Protein AF-A0A0Q3SM79-F1 (afdb_monomer_lite)

Organism: NCBI:txid452084

Foldseek 3Di:
DFDWDWDADPPPRDTDIDGALDWDWDADPPPRDIDTDHRVVVVVVVVVVVPPPPVLLVVLLVVLLVVLVVVLVVVVVVDDDPPPDDPCPSVVVSVVSSVVSSVVCVVCVVVVVVVVVVVVVVVVVD

pLDDT: mean 73.82, std 10.53, range [46.41, 87.0]

Structure (mmCIF, N/CA/C/O backbone):
data_AF-A0A0Q3SM79-F1
#
_entry.id   AF-A0A0Q3SM79-F1
#
loop_
_atom_site.group_PDB
_atom_site.id
_atom_site.type_symbol
_atom_site.label_atom_id
_atom_site.label_alt_id
_atom_site.label_comp_id
_atom_site.label_asym_id
_atom_site.label_entity_id
_atom_site.label_seq_id
_atom_site.pdbx_PDB_ins_code
_atom_site.Cartn_x
_atom_site.Cartn_y
_atom_site.Cartn_z
_atom_site.occupancy
_atom_site.B_iso_or_equiv
_atom_site.auth_seq_id
_atom_site.auth_comp_id
_atom_site.auth_asym_id
_atom_site.auth_atom_id
_atom_site.pdbx_PDB_model_num
ATOM 1 N N . MET A 1 1 ? -20.433 -14.419 10.388 1.00 50.34 1 MET A N 1
ATOM 2 C CA . MET A 1 1 ? -20.843 -14.391 11.813 1.00 50.34 1 MET A CA 1
ATOM 3 C C . MET A 1 1 ? -20.998 -12.938 12.242 1.00 50.34 1 MET A C 1
ATOM 5 O O . MET A 1 1 ? -20.067 -12.177 12.040 1.00 50.34 1 MET A O 1
ATOM 9 N N . SER A 1 2 ? -22.157 -12.525 12.759 1.00 62.47 2 SER A N 1
ATOM 10 C CA . SER A 1 2 ? -22.372 -11.153 13.248 1.00 62.47 2 SER A CA 1
ATOM 11 C C . SER A 1 2 ? -21.761 -10.976 14.642 1.00 62.47 2 SER A C 1
ATOM 13 O O . SER A 1 2 ? -22.146 -11.707 15.559 1.00 62.47 2 SER A O 1
ATOM 15 N N . GLU A 1 3 ? -20.853 -10.014 14.815 1.00 74.25 3 GLU A N 1
ATOM 16 C CA . GLU A 1 3 ? -20.346 -9.627 16.137 1.00 74.25 3 GLU A CA 1
ATOM 17 C C . GLU A 1 3 ? -21.503 -9.173 17.046 1.00 74.25 3 GLU A C 1
ATOM 19 O O . GLU A 1 3 ? -22.446 -8.511 16.601 1.00 74.25 3 GLU A O 1
ATOM 24 N N . LYS A 1 4 ? -21.454 -9.554 18.326 1.00 80.75 4 LYS A N 1
ATOM 25 C CA . LYS A 1 4 ? -22.446 -9.181 19.344 1.00 80.75 4 LYS A CA 1
ATOM 26 C C . LYS A 1 4 ? -21.761 -8.341 20.417 1.00 80.75 4 LYS A C 1
ATOM 28 O O . LYS A 1 4 ? -20.669 -8.698 20.852 1.00 80.75 4 LYS A O 1
ATOM 33 N N . ILE A 1 5 ? -22.405 -7.268 20.861 1.00 80.38 5 ILE A N 1
ATOM 34 C CA . ILE A 1 5 ? -21.939 -6.423 21.969 1.00 80.38 5 ILE A CA 1
ATOM 35 C C . ILE A 1 5 ? -22.808 -6.617 23.202 1.00 80.38 5 ILE A C 1
ATOM 37 O O . ILE A 1 5 ? -23.956 -7.057 23.118 1.00 80.38 5 ILE A O 1
ATOM 41 N N . LEU A 1 6 ? -22.224 -6.315 24.355 1.00 83.94 6 LEU A N 1
ATOM 42 C CA . LEU A 1 6 ? -22.851 -6.430 25.661 1.00 83.94 6 LEU A CA 1
ATOM 43 C C . LEU A 1 6 ? -23.198 -5.026 26.152 1.00 83.94 6 LEU A C 1
ATOM 45 O O . LEU A 1 6 ? -22.302 -4.228 26.407 1.00 83.94 6 LEU A O 1
ATOM 49 N N . ILE A 1 7 ? -24.489 -4.738 26.271 1.00 81.31 7 ILE A N 1
ATOM 50 C CA . ILE A 1 7 ? -24.997 -3.454 26.758 1.00 81.31 7 ILE A CA 1
ATOM 51 C C . ILE A 1 7 ? -25.708 -3.637 28.094 1.00 81.31 7 ILE A C 1
ATOM 53 O O . ILE A 1 7 ? -26.194 -4.726 28.408 1.00 81.31 7 ILE A O 1
ATOM 57 N N . GLN A 1 8 ? -25.764 -2.574 28.889 1.00 84.31 8 GLN A N 1
ATOM 58 C CA . GLN A 1 8 ? -26.530 -2.556 30.130 1.00 84.31 8 GLN A CA 1
ATOM 59 C C . GLN A 1 8 ? -27.891 -1.910 29.882 1.00 84.31 8 GLN A C 1
ATOM 61 O O . GLN A 1 8 ? -27.986 -0.853 29.262 1.00 84.31 8 GLN A O 1
ATOM 66 N N . CYS A 1 9 ? -28.950 -2.547 30.370 1.00 81.50 9 CYS A N 1
ATOM 67 C CA . CYS A 1 9 ? -30.281 -1.964 30.368 1.00 81.50 9 CYS A CA 1
ATOM 68 C C . CYS A 1 9 ? -30.300 -0.721 31.282 1.00 81.50 9 CYS A C 1
ATOM 70 O O . CYS A 1 9 ? -29.968 -0.858 32.458 1.00 81.50 9 CYS A O 1
ATOM 72 N N . PRO A 1 10 ? -30.740 0.461 30.816 1.00 81.75 10 PRO A N 1
ATOM 73 C CA . PRO A 1 10 ? -30.743 1.685 31.625 1.00 81.75 10 PRO A CA 1
ATOM 74 C C . PRO A 1 10 ? -31.693 1.614 32.828 1.00 81.75 10 PRO A C 1
ATOM 76 O O . PRO A 1 10 ? -31.525 2.346 33.793 1.00 81.75 10 PRO A O 1
ATOM 79 N N . GLN A 1 11 ? -32.685 0.723 32.781 1.00 83.12 11 GLN A N 1
ATOM 80 C CA . GLN A 1 11 ? -33.724 0.620 33.805 1.00 83.12 11 GLN A CA 1
ATOM 81 C C . GLN A 1 11 ? -33.392 -0.377 34.918 1.00 83.12 11 GLN A C 1
ATOM 83 O O . GLN A 1 11 ? -33.700 -0.133 36.075 1.00 83.12 11 GLN A O 1
ATOM 88 N N . CYS A 1 12 ? -32.776 -1.513 34.583 1.00 83.75 12 CYS A N 1
ATOM 89 C CA . CYS A 1 12 ? -32.506 -2.585 35.552 1.00 83.75 12 CYS A CA 1
ATOM 90 C C . CYS A 1 12 ? -31.035 -3.018 35.597 1.00 83.75 12 CYS A C 1
ATOM 92 O O . CYS A 1 12 ? -30.714 -4.032 36.215 1.00 83.75 12 CYS A O 1
ATOM 94 N N . GLN A 1 13 ? -30.155 -2.309 34.878 1.00 82.94 13 GLN A N 1
ATOM 95 C CA . GLN A 1 13 ? -28.709 -2.561 34.769 1.00 82.94 13 GLN A CA 1
ATOM 96 C C . GLN A 1 13 ? -28.339 -3.984 34.318 1.00 82.94 13 GLN A C 1
ATOM 98 O O . GLN A 1 13 ? -27.188 -4.418 34.399 1.00 82.94 13 GLN A O 1
ATOM 103 N N . SER A 1 14 ? -29.312 -4.736 33.799 1.00 84.06 14 SER A N 1
ATOM 104 C CA . SER A 1 14 ? -29.087 -6.088 33.316 1.00 84.06 14 SER A CA 1
ATOM 105 C C . SER A 1 14 ? -28.255 -6.078 32.038 1.00 84.06 14 SER A C 1
ATOM 107 O O . SER A 1 14 ? -28.425 -5.236 31.158 1.00 84.06 14 SER A O 1
ATOM 109 N N . LYS A 1 15 ? -27.329 -7.029 31.956 1.00 83.69 15 LYS A N 1
ATOM 110 C CA . LYS A 1 15 ? -26.413 -7.208 30.833 1.00 83.69 15 LYS A CA 1
ATOM 111 C C . LYS A 1 15 ? -27.117 -7.966 29.704 1.00 83.69 15 LYS A C 1
ATOM 113 O O . LYS A 1 15 ? -27.519 -9.110 29.902 1.00 83.69 15 LYS A O 1
ATOM 118 N N . ILE A 1 16 ? -27.247 -7.351 28.530 1.00 83.25 16 ILE A N 1
ATOM 119 C CA . ILE A 1 16 ? -27.967 -7.892 27.366 1.00 83.25 16 ILE A CA 1
ATOM 120 C C . ILE A 1 16 ? -27.026 -7.932 26.162 1.00 83.25 16 ILE A C 1
ATOM 122 O O . ILE A 1 16 ? -26.229 -7.019 25.951 1.00 83.25 16 ILE A O 1
ATOM 126 N N . ARG A 1 17 ? -27.102 -9.011 25.376 1.00 83.00 17 ARG A N 1
ATOM 127 C CA . ARG A 1 17 ? -26.314 -9.182 24.150 1.00 83.00 17 ARG A CA 1
ATOM 128 C C . ARG A 1 17 ? -27.132 -8.765 22.939 1.00 83.00 17 ARG A C 1
ATOM 130 O O . ARG A 1 17 ? -28.187 -9.344 22.696 1.00 83.00 17 ARG A O 1
ATOM 137 N N . ILE A 1 18 ? -26.605 -7.838 22.152 1.00 83.31 18 ILE A N 1
ATOM 138 C CA . ILE A 1 18 ? -27.260 -7.332 20.946 1.00 83.31 18 ILE A CA 1
ATOM 139 C C . ILE A 1 18 ? -26.318 -7.379 19.733 1.00 83.31 18 ILE A C 1
ATOM 141 O O . ILE A 1 18 ? -25.097 -7.323 19.902 1.00 83.31 18 ILE A O 1
ATOM 145 N N . PRO A 1 19 ? -26.850 -7.539 18.507 1.00 79.38 19 PRO A N 1
ATOM 146 C CA . PRO A 1 19 ? -26.066 -7.445 17.282 1.00 79.38 19 PRO A CA 1
ATOM 147 C C . PRO A 1 19 ? -25.438 -6.056 17.137 1.00 79.38 19 PRO A C 1
ATOM 149 O O . PRO A 1 19 ? -26.101 -5.035 17.296 1.00 79.38 19 PRO A O 1
ATOM 152 N N . LYS A 1 20 ? -24.150 -6.054 16.813 1.00 78.69 20 LYS A N 1
ATOM 153 C CA . LYS A 1 20 ? -23.309 -4.866 16.697 1.00 78.69 20 LYS A CA 1
ATOM 154 C C . LYS A 1 20 ? -23.598 -4.090 15.402 1.00 78.69 20 LYS A C 1
ATOM 156 O O . LYS A 1 20 ? -23.890 -4.706 14.374 1.00 78.69 20 LYS A O 1
ATOM 161 N N . GLY A 1 21 ? -23.522 -2.758 15.448 1.00 73.19 21 GLY A N 1
ATOM 162 C CA . GLY A 1 21 ? -23.651 -1.875 14.278 1.00 73.19 21 GLY A CA 1
ATOM 163 C C . GLY A 1 21 ? -25.047 -1.816 13.643 1.00 73.19 21 GLY A C 1
ATOM 164 O O . GLY A 1 21 ? -25.183 -1.392 12.495 1.00 73.19 21 GLY A O 1
ATOM 165 N N . LYS A 1 22 ? -26.092 -2.263 14.350 1.00 77.06 22 LYS A N 1
ATOM 166 C CA . LYS A 1 22 ? -27.479 -2.239 13.870 1.00 77.06 22 LYS A CA 1
ATOM 167 C C . LYS A 1 22 ? -28.355 -1.382 14.770 1.00 77.06 22 LYS A C 1
ATOM 169 O O . LYS A 1 22 ? -28.097 -1.238 15.960 1.00 77.06 22 LYS A O 1
ATOM 174 N N . TYR A 1 23 ? -29.418 -0.867 14.171 1.00 82.19 23 TYR A N 1
ATOM 175 C CA . TYR A 1 23 ? -30.540 -0.314 14.905 1.00 82.19 23 TYR A CA 1
ATOM 176 C C . TYR A 1 23 ? -31.519 -1.427 15.227 1.00 82.19 23 TYR A C 1
ATOM 178 O O . TYR A 1 23 ? -31.983 -2.124 14.319 1.00 82.19 23 TYR A O 1
ATOM 186 N N . ILE A 1 24 ? -31.787 -1.618 16.512 1.00 82.75 24 ILE A N 1
ATOM 187 C CA . ILE A 1 24 ? -32.707 -2.644 16.973 1.00 82.75 24 ILE A CA 1
ATOM 188 C C . ILE A 1 24 ? -33.572 -2.135 18.120 1.00 82.75 24 ILE A C 1
ATOM 190 O O . ILE A 1 24 ? -33.118 -1.442 19.031 1.00 82.75 24 ILE A O 1
ATOM 194 N N . THR A 1 25 ? -34.823 -2.564 18.101 1.00 85.69 25 THR A N 1
ATOM 195 C CA . THR A 1 25 ? -35.710 -2.524 19.255 1.00 85.69 25 THR A CA 1
ATOM 196 C C . THR A 1 25 ? -35.708 -3.899 19.907 1.00 85.69 25 THR A C 1
ATOM 198 O O . THR A 1 25 ? -35.911 -4.920 19.248 1.00 85.69 25 THR A O 1
ATOM 201 N N . PHE A 1 26 ? -35.437 -3.950 21.208 1.00 83.56 26 PHE A N 1
ATOM 202 C CA . PHE A 1 26 ? -35.449 -5.192 21.974 1.00 83.56 26 PHE A CA 1
ATOM 203 C C . PHE A 1 26 ? -36.201 -5.008 23.287 1.00 83.56 26 PHE A C 1
ATOM 205 O O . PHE A 1 26 ? -36.289 -3.913 23.838 1.00 83.56 26 PHE A O 1
ATOM 212 N N . THR A 1 27 ? -36.749 -6.105 23.799 1.00 83.69 27 THR A N 1
ATOM 213 C CA . THR A 1 27 ? -37.430 -6.110 25.097 1.00 83.69 27 THR A CA 1
ATOM 214 C C . THR A 1 27 ? -36.465 -6.632 26.152 1.00 83.69 27 THR A C 1
ATOM 216 O O . THR A 1 27 ? -35.853 -7.687 25.972 1.00 83.69 27 THR A O 1
ATOM 219 N N . CYS A 1 28 ? -36.287 -5.892 27.245 1.00 82.94 28 CYS A N 1
ATOM 220 C CA . CYS A 1 28 ? -35.462 -6.352 28.354 1.00 82.94 28 CYS A CA 1
ATOM 221 C C . CYS A 1 28 ? -36.145 -7.523 29.072 1.00 82.94 28 CYS A C 1
ATOM 223 O O . CYS A 1 28 ? -37.244 -7.367 29.588 1.00 82.94 28 CYS A O 1
ATOM 225 N N . GLN A 1 29 ? -35.467 -8.666 29.193 1.00 83.19 29 GLN A N 1
ATOM 226 C CA . GLN A 1 29 ? -36.020 -9.857 29.857 1.00 83.19 29 GLN A CA 1
ATOM 227 C C . GLN A 1 29 ? -36.260 -9.686 31.367 1.00 83.19 29 GLN A C 1
ATOM 229 O O . GLN A 1 29 ? -36.982 -10.480 31.956 1.00 83.19 29 GLN A O 1
ATOM 234 N N . LYS A 1 30 ? -35.640 -8.684 32.010 1.00 84.19 30 LYS A N 1
ATOM 235 C CA . LYS A 1 30 ? -35.784 -8.455 33.458 1.00 84.19 30 LYS A CA 1
ATOM 236 C C . LYS A 1 30 ? -36.871 -7.451 33.825 1.00 84.19 30 LYS A C 1
ATOM 238 O O . LYS A 1 30 ? -37.519 -7.633 34.845 1.00 84.19 30 LYS A O 1
ATOM 243 N N . CYS A 1 31 ? -37.041 -6.385 33.043 1.00 84.94 31 CYS A N 1
ATOM 244 C CA . CYS A 1 31 ? -38.032 -5.341 33.332 1.00 84.94 31 CYS A CA 1
ATOM 245 C C . CYS A 1 31 ? -39.167 -5.263 32.305 1.00 84.94 31 CYS A C 1
ATOM 247 O O . CYS A 1 31 ? -40.008 -4.383 32.418 1.00 84.94 31 CYS A O 1
ATOM 249 N N . ASN A 1 32 ? -39.184 -6.143 31.295 1.00 83.12 32 ASN A N 1
ATOM 250 C CA . ASN A 1 32 ? -40.147 -6.170 30.185 1.00 83.12 32 ASN A CA 1
ATOM 251 C C . ASN A 1 32 ? -40.311 -4.855 29.404 1.00 83.12 32 ASN A C 1
ATOM 253 O O . ASN A 1 32 ? -41.180 -4.748 28.540 1.00 83.12 32 ASN A O 1
ATOM 257 N N . ASN A 1 33 ? -39.433 -3.879 29.629 1.00 83.81 33 ASN A N 1
ATOM 258 C CA . ASN A 1 33 ? -39.479 -2.618 28.912 1.00 83.81 33 ASN A CA 1
ATOM 259 C C . ASN A 1 33 ? -38.874 -2.764 27.518 1.00 83.81 33 ASN A C 1
ATOM 261 O O . ASN A 1 33 ? -37.810 -3.370 27.333 1.00 83.81 33 ASN A O 1
ATOM 265 N N . LYS A 1 34 ? -39.578 -2.195 26.537 1.00 84.69 34 LYS A N 1
ATOM 266 C CA . LYS A 1 34 ? -39.104 -2.060 25.162 1.00 84.69 34 LYS A CA 1
ATOM 267 C C . LYS A 1 34 ? -38.090 -0.928 25.112 1.00 84.69 34 LYS A C 1
ATOM 269 O O . LYS A 1 34 ? -38.374 0.184 25.545 1.00 84.69 34 LYS A O 1
ATOM 274 N N . LEU A 1 35 ? -36.908 -1.237 24.606 1.00 83.44 35 LEU A N 1
ATOM 275 C CA . LEU A 1 35 ? -35.799 -0.309 24.487 1.00 83.44 35 LEU A CA 1
ATOM 276 C C . LEU A 1 35 ? -35.329 -0.261 23.043 1.00 83.44 35 LEU A C 1
ATOM 278 O O . LEU A 1 35 ? -35.343 -1.262 22.324 1.00 83.44 35 LEU A O 1
ATOM 282 N N . GLU A 1 36 ? -34.895 0.923 22.651 1.00 84.12 36 GLU A N 1
ATOM 283 C CA . GLU A 1 36 ? -34.366 1.223 21.335 1.00 84.12 36 GLU A CA 1
ATOM 284 C C . GLU A 1 36 ? -32.865 1.468 21.459 1.00 84.12 36 GLU A C 1
ATOM 286 O O . GLU A 1 36 ? -32.416 2.201 22.343 1.00 84.12 36 GLU A O 1
ATOM 291 N N . TYR A 1 37 ? -32.080 0.811 20.609 1.00 81.31 37 TYR A N 1
ATOM 292 C CA . TYR A 1 37 ? -30.632 0.959 20.591 1.00 81.31 37 TYR A CA 1
ATOM 293 C C . TYR A 1 37 ? -30.143 1.186 19.166 1.00 81.31 37 TYR A C 1
ATOM 295 O O . TYR A 1 37 ? -30.366 0.350 18.285 1.00 81.31 37 TYR A O 1
ATOM 303 N N . ASP A 1 38 ? -29.461 2.314 18.955 1.00 80.81 38 ASP A N 1
ATOM 304 C CA . ASP A 1 38 ? -28.848 2.674 17.678 1.00 80.81 38 ASP A CA 1
ATOM 305 C C . ASP A 1 38 ? -27.319 2.693 17.788 1.00 80.81 38 ASP A C 1
ATOM 307 O O . ASP A 1 38 ? -26.728 3.628 18.326 1.00 80.81 38 ASP A O 1
ATOM 311 N N . ASP A 1 39 ? -26.674 1.657 17.246 1.00 72.94 39 ASP A N 1
ATOM 312 C CA . ASP A 1 39 ? -25.208 1.535 17.201 1.00 72.94 39 ASP A CA 1
ATOM 313 C C . ASP A 1 39 ? -24.597 2.046 15.878 1.00 72.94 39 ASP A C 1
ATOM 315 O O . ASP A 1 39 ? -23.390 1.936 15.645 1.00 72.94 39 ASP A O 1
ATOM 319 N N . ARG A 1 40 ? -25.413 2.575 14.950 1.00 71.81 40 ARG A N 1
ATOM 320 C CA . ARG A 1 40 ? -24.955 2.923 13.588 1.00 71.81 40 ARG A CA 1
ATOM 321 C C . ARG A 1 40 ? -23.974 4.098 13.570 1.00 71.81 40 ARG A C 1
ATOM 323 O O . ARG A 1 40 ? -23.128 4.178 12.681 1.00 71.81 40 ARG 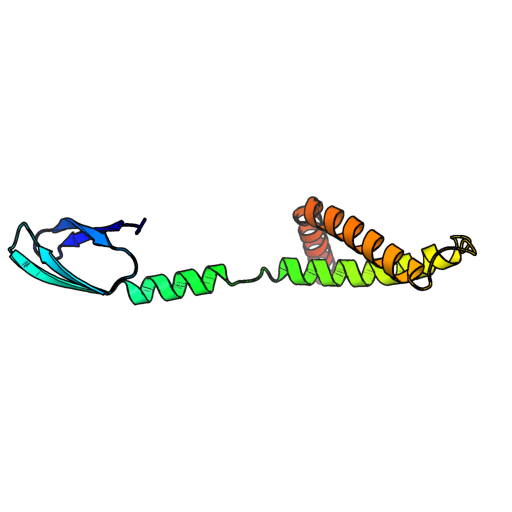A O 1
ATOM 330 N N . SER A 1 41 ? -24.066 5.009 14.537 1.00 66.62 41 SER A N 1
ATOM 331 C CA . SER A 1 41 ? -23.250 6.232 14.593 1.00 66.62 41 SER A CA 1
ATOM 332 C C . SER A 1 41 ? -21.808 5.983 15.055 1.00 66.62 41 SER A C 1
ATOM 334 O O . SER A 1 41 ? -20.880 6.619 14.550 1.00 66.62 41 SER A O 1
ATOM 336 N N . LEU A 1 42 ? -21.604 5.034 15.974 1.00 61.19 42 LEU A N 1
ATOM 337 C CA . LEU A 1 42 ? -20.282 4.646 16.472 1.00 61.19 42 LEU A CA 1
ATOM 338 C C . LEU A 1 42 ? -19.482 3.902 15.402 1.00 61.19 42 LEU A C 1
ATOM 340 O O . LEU A 1 42 ? -18.293 4.155 15.227 1.00 61.19 42 LEU A O 1
ATOM 344 N N . TYR A 1 43 ? -20.149 3.045 14.634 1.00 58.06 43 TYR A N 1
ATOM 345 C CA . TYR A 1 43 ? -19.516 2.255 13.582 1.00 58.06 43 TYR A CA 1
ATOM 346 C C . TYR A 1 43 ? -19.028 3.075 12.395 1.00 58.06 43 TYR A C 1
ATOM 348 O O . TYR A 1 43 ? -17.909 2.871 11.924 1.00 58.06 43 TYR A O 1
ATOM 356 N N . LYS A 1 44 ? -19.817 4.067 11.974 1.00 58.44 44 LYS A N 1
ATOM 357 C CA . LYS A 1 44 ? -19.451 4.957 10.868 1.00 58.44 44 LYS A CA 1
ATOM 358 C C . LYS A 1 44 ? -18.114 5.673 11.122 1.00 58.44 44 LYS A C 1
ATOM 360 O O . LYS A 1 44 ? -17.282 5.759 10.229 1.00 58.44 44 LYS A O 1
ATOM 365 N N . LYS A 1 45 ? -17.853 6.084 12.372 1.00 54.78 45 LYS A N 1
ATOM 366 C CA . LYS A 1 45 ? -16.584 6.724 12.776 1.00 54.78 45 LYS A CA 1
ATOM 367 C C . LYS A 1 45 ? -15.384 5.764 12.807 1.00 54.78 45 LYS A C 1
ATOM 369 O O . LYS A 1 45 ? -14.244 6.202 12.633 1.00 54.78 45 LYS A O 1
ATOM 374 N N . ILE A 1 46 ? -15.616 4.474 13.057 1.00 56.66 46 ILE A N 1
ATOM 375 C CA . ILE A 1 46 ? -14.550 3.462 13.121 1.00 56.66 46 ILE A CA 1
ATOM 376 C C . ILE A 1 46 ? -14.088 3.078 11.708 1.00 56.66 46 ILE A C 1
ATOM 378 O O . ILE A 1 46 ? -12.882 2.929 11.490 1.00 56.66 46 ILE A O 1
ATOM 382 N N . ASP A 1 47 ? -15.005 2.979 10.743 1.00 54.19 47 ASP A N 1
ATOM 383 C CA . ASP A 1 47 ? -14.651 2.686 9.347 1.00 54.19 47 ASP A CA 1
ATOM 384 C C . ASP A 1 47 ? -13.880 3.841 8.686 1.00 54.19 47 ASP A C 1
ATOM 386 O O . ASP A 1 47 ? -12.862 3.598 8.031 1.00 54.19 47 ASP A O 1
ATOM 390 N N . ASP A 1 48 ? -14.243 5.096 8.970 1.00 53.69 48 ASP A N 1
ATOM 391 C CA . ASP A 1 48 ? -13.496 6.268 8.484 1.00 53.69 48 ASP A CA 1
ATOM 392 C C . ASP A 1 48 ? -12.060 6.336 9.044 1.00 53.69 48 ASP A C 1
ATOM 394 O O . ASP A 1 48 ? -11.144 6.844 8.393 1.00 53.69 48 ASP A O 1
ATOM 398 N N . SER A 1 49 ? -11.816 5.761 10.228 1.00 51.41 49 SER A N 1
ATOM 399 C CA . SER A 1 49 ? -10.479 5.721 10.837 1.00 51.41 49 SER A CA 1
ATOM 400 C C . SER A 1 49 ? -9.577 4.627 10.250 1.00 51.41 49 SER A C 1
ATOM 402 O O . SER A 1 49 ? -8.356 4.789 10.229 1.00 51.41 49 SER A O 1
ATOM 404 N N . LYS A 1 50 ? -10.144 3.532 9.723 1.00 49.41 50 LYS A N 1
ATOM 405 C CA . LYS A 1 50 ? -9.386 2.467 9.033 1.00 49.41 50 LYS A CA 1
ATOM 406 C C . LYS A 1 50 ? -8.983 2.839 7.603 1.00 49.41 50 LYS A C 1
ATOM 408 O O . LYS A 1 50 ? -8.045 2.251 7.068 1.00 49.41 50 LYS A O 1
ATOM 413 N N . GLY A 1 51 ? -9.648 3.824 7.001 1.00 46.41 51 GLY A N 1
ATOM 414 C CA . GLY A 1 51 ? -9.360 4.327 5.655 1.00 46.41 51 GLY A CA 1
ATOM 415 C C . GLY A 1 51 ? -8.220 5.346 5.571 1.00 46.41 51 GLY A C 1
ATOM 416 O O . GLY A 1 51 ? -7.923 5.837 4.480 1.00 46.41 51 GLY A O 1
ATOM 417 N N . LYS A 1 52 ? -7.555 5.679 6.686 1.00 49.19 52 LYS A N 1
ATOM 418 C CA . LYS A 1 52 ? -6.416 6.601 6.682 1.00 49.19 52 LYS A CA 1
ATOM 419 C C . LYS A 1 52 ? -5.208 5.891 6.065 1.00 49.19 52 LYS A C 1
ATOM 421 O O . LYS A 1 52 ? -4.371 5.334 6.768 1.00 49.19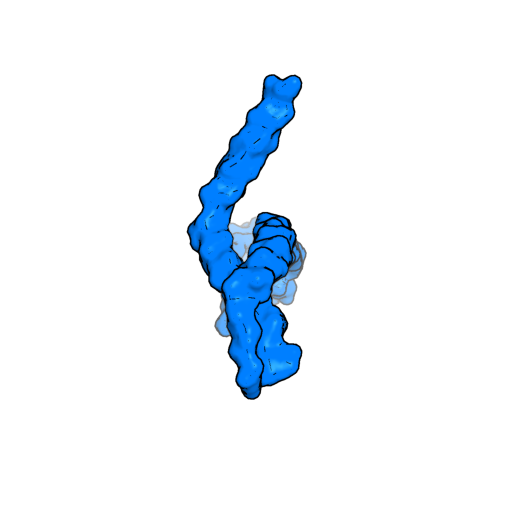 52 LYS A O 1
ATOM 426 N N . LYS A 1 53 ? -5.124 5.883 4.727 1.00 55.44 53 LYS A N 1
ATOM 427 C CA . LYS A 1 53 ? -3.896 5.545 3.993 1.00 55.44 53 LYS A CA 1
ATOM 428 C C . LYS A 1 53 ? -2.773 6.359 4.626 1.00 55.44 53 LYS A C 1
ATOM 430 O O . LYS A 1 53 ? -2.762 7.583 4.522 1.00 55.44 53 LYS A O 1
ATOM 435 N N . ASN A 1 54 ? -1.895 5.673 5.356 1.00 62.62 54 ASN A N 1
ATOM 436 C CA . ASN A 1 54 ? -0.826 6.295 6.121 1.00 62.62 54 ASN A CA 1
ATOM 437 C C . ASN A 1 54 ? -0.040 7.209 5.185 1.00 62.62 54 ASN A C 1
ATOM 439 O O . ASN A 1 54 ? 0.608 6.726 4.260 1.00 62.62 54 ASN A O 1
ATOM 443 N N . ILE A 1 55 ? -0.104 8.518 5.423 1.00 68.81 55 ILE A N 1
ATOM 444 C CA . ILE A 1 55 ? 0.602 9.552 4.650 1.00 68.81 55 ILE A CA 1
ATOM 445 C C . ILE A 1 55 ? 2.094 9.195 4.523 1.00 68.81 55 ILE A C 1
ATOM 447 O O . ILE A 1 55 ? 2.697 9.376 3.470 1.00 68.81 55 ILE A O 1
ATOM 451 N N . SER A 1 56 ? 2.646 8.553 5.557 1.00 66.25 56 SER A N 1
ATOM 452 C CA . SER A 1 56 ? 3.976 7.937 5.560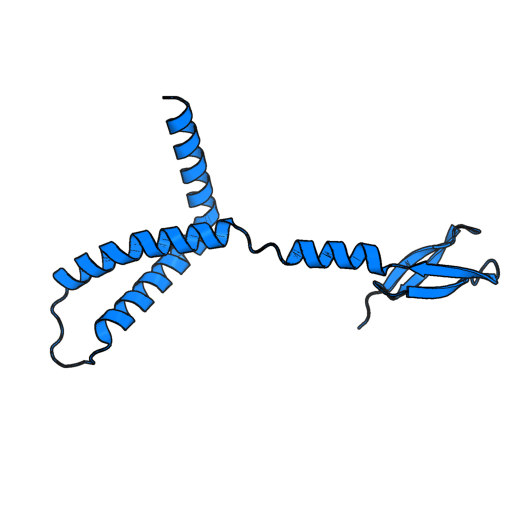 1.00 66.25 56 SER A CA 1
ATOM 453 C C . SER A 1 56 ? 4.213 6.986 4.375 1.00 66.25 56 SER A C 1
ATOM 455 O O . SER A 1 56 ? 5.220 7.123 3.691 1.00 66.25 56 SER A O 1
ATOM 457 N N . SER A 1 57 ? 3.276 6.088 4.052 1.00 70.81 57 SER A N 1
ATOM 458 C CA . SER A 1 57 ? 3.406 5.160 2.918 1.00 70.81 57 SER A CA 1
ATOM 459 C C . SER A 1 57 ? 3.477 5.879 1.572 1.00 70.81 57 SER A C 1
ATOM 461 O O . SER A 1 57 ? 4.162 5.404 0.669 1.00 70.81 57 SER A O 1
ATOM 463 N N . LEU A 1 58 ? 2.767 6.998 1.427 1.00 77.81 58 LEU A N 1
ATOM 464 C CA . LEU A 1 58 ? 2.756 7.786 0.196 1.00 77.81 58 LEU A CA 1
ATOM 465 C C . LEU A 1 58 ? 4.061 8.581 0.040 1.00 77.81 58 LEU A C 1
ATOM 467 O O . LEU A 1 58 ? 4.631 8.613 -1.048 1.00 77.81 58 LEU A O 1
ATOM 471 N N . ILE A 1 59 ? 4.574 9.147 1.137 1.00 79.75 59 ILE A N 1
ATOM 472 C CA . ILE A 1 59 ? 5.861 9.860 1.168 1.00 79.75 59 ILE A CA 1
ATOM 473 C C . ILE A 1 59 ? 7.020 8.918 0.817 1.00 79.75 59 ILE A C 1
ATOM 475 O O . ILE A 1 59 ? 7.868 9.266 -0.001 1.00 79.75 59 ILE A O 1
ATOM 479 N N . ILE A 1 60 ? 7.040 7.707 1.383 1.00 79.94 60 ILE A N 1
ATOM 480 C CA . ILE A 1 60 ? 8.087 6.712 1.098 1.00 79.94 60 ILE A CA 1
ATOM 481 C C . ILE A 1 60 ? 8.060 6.305 -0.372 1.00 79.94 60 ILE A C 1
ATOM 483 O O . ILE A 1 60 ? 9.111 6.209 -1.002 1.00 79.94 60 ILE A O 1
ATOM 487 N N . TYR A 1 61 ? 6.869 6.092 -0.937 1.00 81.06 61 TYR A N 1
ATOM 488 C CA . TYR A 1 61 ? 6.732 5.752 -2.350 1.00 81.06 61 TYR A CA 1
ATOM 489 C C . TYR A 1 61 ? 7.288 6.860 -3.259 1.00 81.06 61 TYR A C 1
ATOM 491 O O . TYR A 1 61 ? 8.072 6.573 -4.162 1.00 81.06 61 TYR A O 1
ATOM 499 N N . LEU A 1 62 ? 6.962 8.127 -2.976 1.00 82.38 62 LEU A N 1
ATOM 500 C CA . LEU A 1 62 ? 7.497 9.278 -3.714 1.00 82.38 62 LEU A CA 1
ATOM 501 C C . LEU A 1 62 ? 9.026 9.377 -3.611 1.00 82.38 62 LEU A C 1
ATOM 503 O O . LEU A 1 62 ? 9.692 9.527 -4.632 1.00 82.38 62 LEU A O 1
ATOM 507 N N . LEU A 1 63 ? 9.590 9.232 -2.408 1.00 82.00 63 LEU A N 1
ATOM 508 C CA . LEU A 1 63 ? 11.044 9.220 -2.189 1.00 82.00 63 LEU A CA 1
ATOM 509 C C . LEU A 1 63 ? 11.738 8.102 -2.974 1.00 82.00 63 LEU A C 1
ATOM 511 O O . LEU A 1 63 ? 12.774 8.329 -3.594 1.00 82.00 63 LEU A O 1
ATOM 515 N N . THR A 1 64 ? 11.144 6.907 -2.983 1.00 84.56 64 THR A N 1
ATOM 516 C CA . THR A 1 64 ? 11.672 5.753 -3.724 1.00 84.56 64 THR A CA 1
ATOM 517 C C . THR A 1 64 ? 11.732 6.058 -5.221 1.00 84.56 64 THR A C 1
ATOM 519 O O . THR A 1 64 ? 12.723 5.742 -5.871 1.00 84.56 64 THR A O 1
ATOM 522 N N . LEU A 1 65 ? 10.701 6.709 -5.767 1.00 82.50 65 LEU A N 1
ATOM 523 C CA . LEU A 1 65 ? 10.620 7.046 -7.188 1.00 82.50 65 LEU A CA 1
ATOM 524 C C . LEU A 1 65 ? 11.646 8.121 -7.579 1.00 82.50 65 LEU A C 1
ATOM 526 O O . LEU A 1 65 ? 12.326 7.972 -8.594 1.00 82.50 65 LEU A O 1
ATOM 530 N N . ILE A 1 66 ? 11.815 9.149 -6.738 1.00 87.00 66 ILE A N 1
ATOM 531 C CA . ILE A 1 66 ? 12.821 10.208 -6.925 1.00 87.00 66 ILE A CA 1
ATOM 532 C C . ILE A 1 66 ? 14.239 9.630 -6.928 1.00 87.00 66 ILE A C 1
ATOM 534 O O . ILE A 1 66 ? 15.066 10.081 -7.712 1.00 87.00 66 ILE A O 1
ATOM 538 N N . LEU A 1 67 ? 14.526 8.633 -6.085 1.00 83.81 67 LEU A N 1
ATOM 539 C CA . LEU A 1 67 ? 15.839 7.982 -6.033 1.00 83.81 67 LEU A CA 1
ATOM 540 C C . LEU A 1 67 ? 16.040 6.967 -7.164 1.00 83.81 67 LEU A C 1
ATOM 542 O O . LEU A 1 67 ? 17.121 6.900 -7.742 1.00 83.81 67 LEU A O 1
ATOM 546 N N . ALA A 1 68 ? 15.013 6.190 -7.511 1.00 81.31 68 ALA A N 1
ATOM 547 C CA . ALA A 1 68 ? 15.107 5.165 -8.547 1.00 81.31 68 ALA A CA 1
ATOM 548 C C . ALA A 1 68 ? 15.372 5.764 -9.935 1.00 81.31 68 ALA A C 1
ATOM 550 O O . ALA A 1 68 ? 16.153 5.206 -10.702 1.00 81.31 68 ALA A O 1
ATOM 551 N N . PHE A 1 69 ? 14.764 6.911 -10.252 1.00 82.31 69 PHE A N 1
ATOM 552 C CA . PHE A 1 69 ? 14.898 7.554 -11.559 1.00 82.31 69 PHE A CA 1
ATOM 553 C C . PHE A 1 69 ? 16.358 7.878 -11.953 1.00 82.31 69 PHE A C 1
ATOM 555 O O . PHE A 1 69 ? 16.825 7.324 -12.951 1.00 82.31 69 PHE A O 1
ATOM 562 N N . PRO A 1 70 ? 17.140 8.668 -11.190 1.00 85.19 70 PRO A N 1
ATOM 563 C CA . PRO A 1 70 ? 18.532 8.958 -11.536 1.00 85.19 70 PRO A CA 1
ATOM 564 C C . PRO A 1 70 ? 19.413 7.706 -11.507 1.00 85.19 70 PRO A C 1
ATOM 566 O O . PRO A 1 70 ? 20.277 7.555 -12.368 1.00 85.19 70 PRO A O 1
ATOM 569 N N . ILE A 1 71 ? 19.165 6.775 -10.577 1.00 83.69 71 ILE A N 1
ATOM 570 C CA . ILE A 1 71 ? 19.912 5.513 -10.504 1.00 83.69 71 ILE A CA 1
ATOM 571 C C . ILE A 1 71 ? 19.719 4.713 -11.790 1.00 83.69 71 ILE A C 1
ATOM 573 O O . ILE A 1 71 ? 20.701 4.234 -12.343 1.00 83.69 71 ILE A O 1
ATOM 577 N N . THR A 1 72 ? 18.490 4.601 -12.302 1.00 79.88 72 THR A N 1
ATOM 578 C CA . THR A 1 72 ? 18.245 3.882 -13.561 1.00 79.88 72 THR A CA 1
ATOM 579 C C . THR A 1 72 ? 18.899 4.534 -14.772 1.00 79.88 72 THR A C 1
ATOM 581 O O . THR A 1 72 ? 19.409 3.810 -15.622 1.00 79.88 72 THR A O 1
ATOM 584 N N . ILE A 1 73 ? 18.945 5.869 -14.843 1.00 81.50 73 ILE A N 1
ATOM 585 C CA . ILE A 1 73 ? 19.642 6.585 -15.923 1.00 81.50 73 ILE A CA 1
ATOM 586 C C . ILE A 1 73 ? 21.142 6.278 -15.887 1.00 81.50 73 ILE A C 1
ATOM 588 O O . ILE A 1 73 ? 21.720 5.930 -16.915 1.00 81.50 73 ILE A O 1
ATOM 592 N N . ILE A 1 74 ? 21.757 6.357 -14.703 1.00 83.19 74 ILE A N 1
ATOM 593 C CA . ILE A 1 74 ? 23.183 6.065 -14.521 1.00 83.19 74 ILE A CA 1
ATOM 594 C C . ILE A 1 74 ? 23.461 4.592 -14.831 1.00 83.19 74 ILE A C 1
ATOM 596 O O . ILE A 1 74 ? 24.355 4.300 -15.616 1.00 83.19 74 ILE A O 1
ATOM 600 N N . LEU A 1 75 ? 22.680 3.657 -14.278 1.00 77.88 75 LEU A N 1
ATOM 601 C CA . LEU A 1 75 ? 22.856 2.225 -14.538 1.00 77.88 75 LEU A CA 1
ATOM 602 C C . LEU A 1 75 ? 22.783 1.925 -16.036 1.00 77.88 75 LEU A C 1
ATOM 604 O O . LEU A 1 75 ? 23.609 1.186 -16.556 1.00 77.88 75 LEU A O 1
ATOM 608 N N . TYR A 1 76 ? 21.825 2.531 -16.736 1.00 71.88 76 TY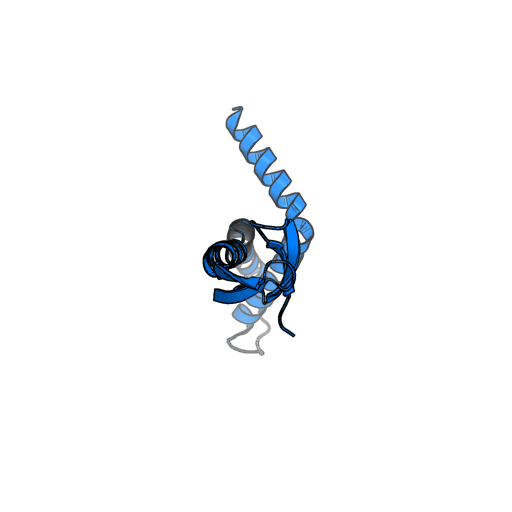R A N 1
ATOM 609 C CA . TYR A 1 76 ? 21.666 2.351 -18.174 1.00 71.88 76 TYR A CA 1
ATOM 610 C C . TYR A 1 76 ? 22.878 2.846 -18.972 1.00 71.88 76 TYR A C 1
ATOM 612 O O . TYR A 1 76 ? 23.206 2.273 -20.003 1.00 71.88 76 TYR A O 1
ATOM 620 N N . GLN A 1 77 ? 23.564 3.887 -18.501 1.00 78.19 77 GLN A N 1
ATOM 621 C CA . GLN A 1 77 ? 24.783 4.374 -19.141 1.00 78.19 77 GLN A CA 1
ATOM 622 C C . GLN A 1 77 ? 25.965 3.399 -18.986 1.00 78.19 77 GLN A C 1
ATOM 624 O O . GLN A 1 77 ? 26.864 3.403 -19.823 1.00 78.19 77 GLN A O 1
ATOM 629 N N . PHE A 1 78 ? 25.967 2.571 -17.937 1.00 76.19 78 PHE A N 1
ATOM 630 C CA . PHE A 1 78 ? 27.050 1.629 -17.635 1.00 76.19 78 PHE A CA 1
ATOM 631 C C . PHE A 1 78 ? 26.766 0.181 -18.051 1.00 76.19 78 PHE A C 1
ATOM 633 O O . PHE A 1 78 ? 27.715 -0.582 -18.228 1.00 76.19 78 PHE A O 1
ATOM 640 N N . LEU A 1 79 ? 25.501 -0.225 -18.200 1.00 68.88 79 LEU A N 1
ATOM 641 C CA . LEU A 1 79 ? 25.176 -1.559 -18.698 1.00 68.88 79 LEU A CA 1
ATOM 642 C C . LEU A 1 79 ? 25.257 -1.588 -20.233 1.00 68.88 79 LEU A C 1
ATOM 644 O O . LEU A 1 79 ? 24.552 -0.814 -20.885 1.00 68.88 79 LEU A O 1
ATOM 648 N N . PRO A 1 80 ? 26.063 -2.488 -20.829 1.00 63.62 80 PRO A N 1
ATOM 649 C CA . PRO A 1 80 ? 26.013 -2.713 -22.264 1.00 63.62 80 PRO A CA 1
ATOM 650 C C . PRO A 1 80 ? 24.608 -3.202 -22.619 1.00 63.62 80 PRO A C 1
ATOM 652 O O . PRO A 1 80 ? 24.127 -4.190 -22.063 1.00 63.62 80 PRO A O 1
ATOM 655 N N . VAL A 1 81 ? 23.936 -2.475 -23.512 1.00 62.31 81 VAL A N 1
ATOM 656 C CA . VAL A 1 81 ? 22.641 -2.883 -24.059 1.00 62.31 81 VAL A CA 1
ATOM 657 C C . VAL A 1 81 ? 22.876 -4.202 -24.787 1.00 62.31 81 VAL A C 1
ATOM 659 O O . VAL A 1 81 ? 23.640 -4.245 -25.749 1.00 62.31 81 VAL A O 1
ATOM 662 N N . PHE A 1 82 ? 22.292 -5.292 -24.291 1.00 59.78 82 PHE A N 1
ATOM 663 C CA . PHE A 1 82 ? 22.366 -6.571 -24.983 1.00 59.78 82 PHE A CA 1
ATOM 664 C C . PHE A 1 82 ? 21.484 -6.469 -26.227 1.00 59.78 82 PHE A C 1
ATOM 666 O O . PHE A 1 82 ? 20.257 -6.543 -26.146 1.00 59.78 82 PHE A O 1
ATOM 673 N N . ASP A 1 83 ? 22.117 -6.272 -27.383 1.00 57.28 83 ASP A N 1
ATOM 674 C CA . ASP A 1 83 ? 21.460 -6.258 -28.686 1.00 57.28 83 ASP A CA 1
ATOM 675 C C . ASP A 1 83 ? 20.751 -7.603 -28.920 1.00 57.28 83 ASP A C 1
ATOM 677 O O . ASP A 1 83 ? 21.350 -8.584 -29.357 1.00 57.28 83 ASP A O 1
ATOM 681 N N . GLY A 1 84 ? 19.463 -7.684 -28.578 1.00 59.81 84 GLY A N 1
ATOM 682 C CA . GLY A 1 84 ? 18.671 -8.885 -28.845 1.00 59.81 84 GLY A CA 1
ATOM 683 C C . GLY A 1 84 ? 17.352 -9.017 -28.093 1.00 59.81 84 GLY A C 1
ATOM 684 O O . GLY A 1 84 ? 16.445 -9.674 -28.603 1.00 59.81 84 GLY A O 1
ATOM 685 N N . PHE A 1 85 ? 17.180 -8.390 -26.925 1.00 56.41 85 PHE A N 1
ATOM 686 C CA . PHE A 1 85 ? 16.019 -8.683 -26.076 1.00 56.41 85 PHE A CA 1
ATOM 687 C C . PHE A 1 85 ? 15.153 -7.456 -25.767 1.00 56.41 85 PHE A C 1
ATOM 689 O O . PHE A 1 85 ? 15.320 -6.768 -24.775 1.00 56.41 85 PHE A O 1
ATOM 696 N N . TYR A 1 86 ? 14.125 -7.297 -26.608 1.00 61.59 86 TYR A N 1
ATOM 697 C CA . TYR A 1 86 ? 12.881 -6.547 -26.401 1.00 61.59 86 TYR A CA 1
ATOM 698 C C . TYR A 1 86 ? 12.975 -5.030 -26.147 1.00 61.59 86 TYR A C 1
ATOM 700 O O . TYR A 1 86 ? 13.557 -4.533 -25.192 1.00 61.59 86 TYR A O 1
ATOM 708 N N . LYS A 1 87 ? 12.166 -4.289 -26.918 1.00 69.81 87 LYS A N 1
ATOM 709 C CA . LYS A 1 87 ? 11.856 -2.846 -26.794 1.00 69.81 87 LYS A CA 1
ATOM 710 C C . LYS A 1 87 ? 11.474 -2.374 -25.370 1.00 69.81 87 LYS A C 1
ATOM 712 O O . LYS A 1 87 ? 11.418 -1.173 -25.118 1.00 69.81 87 LYS A O 1
ATOM 717 N N . TYR A 1 88 ? 11.208 -3.303 -24.449 1.00 72.94 88 TYR A N 1
ATOM 718 C CA . TYR A 1 88 ? 10.748 -3.071 -23.080 1.00 72.94 88 TYR A CA 1
ATOM 719 C C . TYR A 1 88 ? 11.827 -3.250 -21.999 1.00 72.94 88 TYR A C 1
ATOM 721 O O . TYR A 1 88 ? 11.525 -3.026 -20.828 1.00 72.94 88 TYR A O 1
ATOM 729 N N . GLU A 1 89 ? 13.070 -3.601 -22.346 1.00 75.44 89 GLU A N 1
ATOM 730 C CA . GLU A 1 89 ? 14.157 -3.879 -21.387 1.00 75.44 89 GLU A CA 1
ATOM 731 C C . GLU A 1 89 ? 14.348 -2.755 -20.348 1.00 75.44 89 GLU A C 1
ATOM 733 O O . GLU A 1 89 ? 14.422 -3.001 -19.144 1.00 75.44 89 GLU A O 1
ATOM 738 N N . LYS A 1 90 ? 14.283 -1.494 -20.796 1.00 72.31 90 LYS A N 1
ATOM 739 C CA . LYS A 1 90 ? 14.396 -0.303 -19.934 1.00 72.31 90 LYS A CA 1
ATOM 740 C C . LYS A 1 90 ? 13.275 -0.206 -18.897 1.00 72.31 90 LYS A C 1
ATOM 742 O O . LYS A 1 90 ? 13.509 0.179 -17.754 1.00 72.31 90 LYS A O 1
ATOM 747 N N . ILE A 1 91 ? 12.053 -0.555 -19.298 1.00 77.81 91 ILE A N 1
ATOM 748 C CA . ILE A 1 91 ? 10.873 -0.513 -18.427 1.00 77.81 91 ILE A CA 1
ATOM 749 C C . ILE A 1 91 ? 10.959 -1.646 -17.404 1.00 77.81 91 ILE A C 1
ATOM 751 O O . ILE A 1 91 ? 10.697 -1.427 -16.224 1.00 77.81 91 ILE A O 1
ATOM 755 N N . VAL A 1 92 ? 11.388 -2.836 -17.832 1.00 82.12 92 VAL A N 1
ATOM 756 C CA . VAL A 1 92 ? 11.569 -3.994 -16.948 1.00 82.12 92 VAL A CA 1
ATOM 757 C C . VAL A 1 92 ? 12.628 -3.706 -15.883 1.00 82.12 92 VAL A C 1
ATOM 759 O O . VAL A 1 92 ? 12.371 -3.927 -14.700 1.00 82.12 92 VAL A O 1
ATOM 762 N N . LEU A 1 93 ? 13.774 -3.135 -16.263 1.00 79.06 93 LEU A N 1
ATOM 763 C CA . LEU A 1 93 ? 14.844 -2.791 -15.324 1.00 79.06 93 LEU A CA 1
ATOM 764 C C . LEU A 1 93 ? 14.389 -1.732 -14.308 1.00 79.06 93 LEU A C 1
ATOM 766 O O . LEU A 1 93 ? 14.640 -1.877 -13.112 1.00 79.06 93 LEU A O 1
ATOM 770 N N . PHE A 1 94 ? 13.635 -0.720 -14.750 1.00 80.44 94 PHE A N 1
ATOM 771 C CA . PHE A 1 94 ? 13.039 0.278 -13.858 1.00 80.44 94 PHE A CA 1
ATOM 772 C C . PHE A 1 94 ? 12.035 -0.334 -12.870 1.00 80.44 94 PHE A C 1
ATOM 774 O O . PHE A 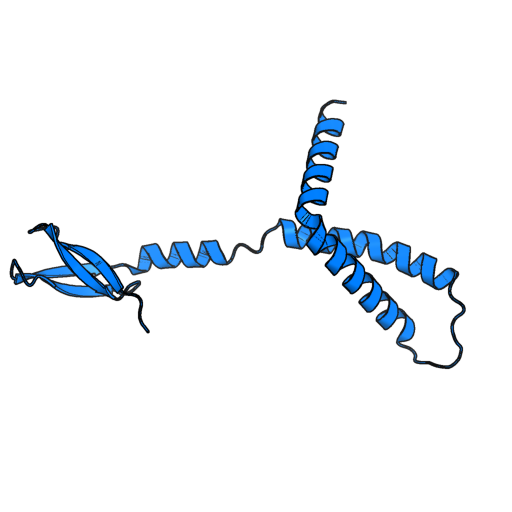1 94 ? 12.065 -0.022 -11.676 1.00 80.44 94 PHE A O 1
ATOM 781 N N . VAL A 1 95 ? 11.175 -1.248 -13.325 1.00 82.75 95 VAL A N 1
ATOM 782 C CA . VAL A 1 95 ? 10.210 -1.944 -12.457 1.00 82.75 95 VAL A CA 1
ATOM 783 C C . VAL A 1 95 ? 10.926 -2.826 -11.430 1.00 82.75 95 VAL A C 1
ATOM 785 O O . VAL A 1 95 ? 10.574 -2.804 -10.252 1.00 82.75 95 VAL A O 1
ATOM 788 N N . ILE A 1 96 ? 11.966 -3.559 -11.832 1.00 85.31 96 ILE A N 1
ATOM 789 C CA . ILE A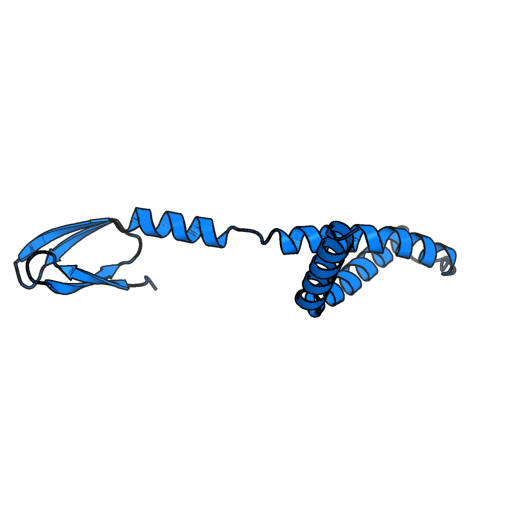 1 96 ? 12.765 -4.380 -10.911 1.00 85.31 96 ILE A CA 1
ATOM 790 C C . ILE A 1 96 ? 13.452 -3.496 -9.865 1.00 85.31 96 ILE A C 1
ATOM 792 O O . ILE A 1 96 ? 13.352 -3.772 -8.668 1.00 85.31 96 ILE A O 1
ATOM 796 N N . LEU A 1 97 ? 14.095 -2.404 -10.290 1.00 84.12 97 LEU A N 1
ATOM 797 C CA . LEU A 1 97 ? 14.830 -1.514 -9.392 1.00 84.12 97 LEU A CA 1
ATOM 798 C C . LEU A 1 97 ? 13.899 -0.831 -8.380 1.00 84.12 97 LEU A C 1
ATOM 800 O O . LEU A 1 97 ? 14.190 -0.811 -7.184 1.00 84.12 97 LEU A O 1
ATOM 804 N N . THR A 1 98 ? 12.748 -0.331 -8.835 1.00 81.94 98 THR A N 1
ATOM 805 C CA . THR A 1 98 ? 11.731 0.268 -7.955 1.00 81.94 98 THR A CA 1
ATOM 806 C C . THR A 1 98 ? 11.129 -0.747 -6.986 1.00 81.94 98 THR A C 1
ATOM 808 O O . THR A 1 98 ? 10.896 -0.404 -5.828 1.00 81.94 98 THR A O 1
ATOM 811 N N . SER A 1 99 ? 10.938 -2.001 -7.405 1.00 81.69 99 SER A N 1
ATOM 812 C CA . SER A 1 99 ? 10.432 -3.069 -6.536 1.00 81.69 99 SER A CA 1
ATOM 813 C C . SER A 1 99 ? 11.446 -3.462 -5.451 1.00 81.69 99 SER A C 1
ATOM 815 O O . SER A 1 99 ? 11.086 -3.558 -4.275 1.00 81.69 99 SER A O 1
ATOM 817 N N . ILE A 1 100 ? 12.732 -3.597 -5.806 1.00 83.50 100 ILE A N 1
ATOM 818 C CA . ILE A 1 100 ? 13.819 -3.885 -4.853 1.00 83.50 100 ILE A CA 1
ATOM 819 C C . ILE A 1 100 ? 13.970 -2.740 -3.850 1.00 83.50 100 ILE A C 1
ATOM 821 O O . ILE A 1 100 ? 13.969 -2.978 -2.640 1.00 83.50 100 ILE A O 1
ATOM 825 N N . LEU A 1 101 ? 14.048 -1.496 -4.333 1.00 81.06 101 LEU A N 1
ATOM 826 C CA . LEU A 1 101 ? 14.113 -0.319 -3.468 1.00 81.06 101 LEU A CA 1
ATOM 827 C C . LEU A 1 101 ? 12.881 -0.267 -2.560 1.00 81.06 101 LEU A C 1
ATOM 829 O O . LEU A 1 101 ? 13.032 -0.180 -1.347 1.00 81.06 101 LEU A O 1
ATOM 833 N N . GLY A 1 102 ? 11.672 -0.424 -3.100 1.00 78.44 102 GLY A N 1
ATOM 834 C CA . GLY A 1 102 ? 10.437 -0.435 -2.316 1.00 78.44 102 GLY A CA 1
ATOM 835 C C . GLY A 1 102 ? 10.435 -1.489 -1.203 1.00 78.44 102 GLY A C 1
ATOM 836 O O . GLY A 1 102 ? 10.002 -1.202 -0.085 1.00 78.44 102 GLY A O 1
ATOM 837 N N . PHE A 1 103 ? 10.973 -2.685 -1.459 1.00 79.06 103 PHE A N 1
ATOM 838 C CA . PHE A 1 103 ? 11.116 -3.731 -0.444 1.00 79.06 103 PHE A CA 1
ATOM 839 C C . PHE A 1 103 ? 12.107 -3.339 0.663 1.00 79.06 103 PHE A C 1
ATOM 841 O O . PHE A 1 103 ? 11.806 -3.502 1.850 1.00 79.06 103 PHE A O 1
ATOM 848 N N . ILE A 1 104 ? 13.256 -2.764 0.293 1.00 78.12 104 ILE A N 1
ATOM 849 C CA . ILE A 1 104 ? 14.264 -2.257 1.236 1.00 78.12 104 ILE A CA 1
ATOM 850 C C . ILE A 1 104 ? 13.668 -1.120 2.079 1.00 78.12 104 ILE A C 1
ATOM 852 O O . ILE A 1 104 ? 13.665 -1.199 3.307 1.00 78.12 104 ILE A O 1
ATOM 856 N N . PHE A 1 105 ? 13.077 -0.106 1.446 1.00 73.06 105 PHE A N 1
ATOM 857 C CA . PHE A 1 105 ? 12.447 1.033 2.120 1.00 73.06 105 PHE A CA 1
ATOM 858 C C . PHE A 1 105 ? 11.321 0.596 3.066 1.00 73.06 105 PHE A C 1
ATOM 860 O O . PHE A 1 105 ? 11.218 1.107 4.180 1.00 73.06 105 PHE A O 1
ATOM 867 N N . LYS A 1 106 ? 10.514 -0.403 2.683 1.00 72.62 106 LYS A N 1
ATOM 868 C CA . LYS A 1 106 ? 9.468 -0.964 3.551 1.00 72.62 106 LYS A CA 1
ATOM 869 C C . LYS A 1 106 ? 10.049 -1.645 4.792 1.00 72.62 106 LYS A C 1
ATOM 871 O O . LYS A 1 106 ? 9.497 -1.479 5.878 1.00 72.62 106 LYS A O 1
ATOM 876 N N . LYS A 1 107 ? 11.157 -2.380 4.653 1.00 75.62 107 LYS A N 1
ATOM 877 C CA . LYS A 1 107 ? 11.850 -3.040 5.773 1.00 75.62 107 LYS A CA 1
ATOM 878 C C . LYS A 1 107 ? 12.519 -2.034 6.716 1.00 75.62 107 LYS A C 1
ATOM 880 O O . LYS A 1 107 ? 12.517 -2.243 7.924 1.00 75.62 107 LYS A O 1
ATOM 885 N N . PHE A 1 108 ? 13.039 -0.932 6.180 1.00 70.69 108 PHE A N 1
ATOM 886 C CA . PHE A 1 108 ? 13.757 0.102 6.933 1.00 70.69 108 PHE A CA 1
ATOM 887 C C . PHE A 1 108 ? 12.905 1.326 7.297 1.00 70.69 108 PHE A C 1
ATOM 889 O O . PHE A 1 108 ? 13.446 2.334 7.749 1.00 70.69 108 PHE A O 1
ATOM 896 N N . ASN A 1 109 ? 11.581 1.248 7.145 1.00 66.00 109 ASN A N 1
ATOM 897 C CA . ASN A 1 109 ? 10.681 2.393 7.284 1.00 66.00 109 ASN A CA 1
ATOM 898 C C . ASN A 1 109 ? 10.866 3.159 8.615 1.00 66.00 109 ASN A C 1
ATOM 900 O O . ASN A 1 109 ? 10.955 4.385 8.636 1.00 66.00 109 ASN A O 1
ATOM 904 N N . ASN A 1 110 ? 11.040 2.430 9.723 1.00 64.38 110 ASN A N 1
ATOM 905 C CA . ASN A 1 110 ? 11.286 3.037 11.035 1.00 64.38 110 ASN A CA 1
ATOM 906 C C . ASN A 1 110 ? 12.617 3.811 11.098 1.00 64.38 110 ASN A C 1
ATOM 908 O O . ASN A 1 110 ? 12.679 4.864 11.722 1.00 64.38 110 ASN A O 1
ATOM 912 N N . LEU A 1 111 ? 13.668 3.330 10.430 1.00 64.69 111 LEU A N 1
ATOM 913 C CA . LEU A 1 111 ? 14.986 3.976 10.389 1.00 64.69 111 LEU A CA 1
ATOM 914 C C . LEU A 1 111 ? 14.972 5.250 9.533 1.00 64.69 111 LEU A C 1
ATOM 916 O O . LEU A 1 111 ? 15.566 6.259 9.908 1.00 64.69 111 LEU A O 1
ATOM 920 N N . ILE A 1 112 ? 14.243 5.225 8.416 1.00 66.69 112 ILE A N 1
ATOM 921 C CA . ILE A 1 112 ? 14.093 6.376 7.515 1.00 66.69 112 ILE A CA 1
ATOM 922 C C . ILE A 1 112 ? 13.306 7.498 8.193 1.00 66.69 112 ILE A C 1
ATOM 924 O O . ILE A 1 112 ? 13.716 8.654 8.124 1.00 66.69 112 ILE A O 1
ATOM 928 N N . LEU A 1 113 ? 12.219 7.172 8.900 1.00 63.59 113 LEU A N 1
ATOM 929 C CA . LEU A 1 113 ? 11.447 8.164 9.654 1.00 63.59 113 LEU A CA 1
ATOM 930 C C . LEU A 1 113 ? 12.282 8.818 10.761 1.00 63.59 113 LEU A C 1
ATOM 932 O O . LEU A 1 113 ? 12.237 10.036 10.913 1.00 63.59 113 LEU A O 1
ATOM 936 N N . VAL A 1 114 ? 13.088 8.039 11.488 1.00 65.62 114 VAL A N 1
ATOM 937 C CA . VAL A 1 114 ? 14.003 8.575 12.510 1.00 65.62 114 VAL A CA 1
ATOM 938 C C . VAL A 1 114 ? 15.057 9.486 11.876 1.00 65.62 114 VAL A C 1
ATOM 940 O O . VAL A 1 114 ? 15.263 10.599 12.352 1.00 65.62 114 VAL A O 1
ATOM 943 N N . SER A 1 115 ? 15.672 9.069 10.766 1.00 67.56 115 SER A N 1
ATOM 944 C CA . SER A 1 115 ? 16.659 9.882 10.044 1.00 67.56 115 SER A CA 1
ATOM 945 C C . SER A 1 115 ? 16.068 11.203 9.535 1.00 67.56 115 SER A C 1
ATOM 947 O O . SER A 1 115 ? 16.686 12.253 9.704 1.00 67.56 115 SER A O 1
ATOM 949 N N . PHE A 1 116 ? 14.847 11.186 8.995 1.00 68.94 116 PHE A N 1
ATOM 950 C CA . PHE A 1 116 ? 14.179 12.387 8.486 1.00 68.94 116 PHE A CA 1
ATOM 951 C C . PHE A 1 116 ? 13.805 13.366 9.609 1.00 68.94 116 PHE A C 1
ATOM 953 O O . PHE A 1 116 ? 13.981 14.574 9.465 1.00 68.94 116 PHE A O 1
ATOM 960 N N . VAL A 1 117 ? 13.341 12.858 10.756 1.00 69.94 117 VAL A N 1
ATOM 961 C CA . VAL A 1 117 ? 13.043 13.685 11.938 1.00 69.94 117 VAL A CA 1
ATOM 962 C C . VAL A 1 117 ? 14.314 14.315 12.508 1.00 69.94 117 VAL A C 1
ATOM 964 O O . VAL A 1 117 ? 14.306 15.498 12.846 1.00 69.94 117 VAL A O 1
ATOM 967 N N . ILE A 1 118 ? 15.419 13.564 12.571 1.00 74.75 118 ILE A N 1
ATOM 968 C CA . ILE A 1 118 ? 16.721 14.098 12.993 1.00 74.75 118 ILE A CA 1
ATOM 969 C C . ILE A 1 118 ? 17.186 15.183 12.018 1.00 74.75 118 ILE A C 1
ATOM 971 O O . ILE A 1 118 ? 17.576 16.260 12.459 1.00 74.75 118 ILE A O 1
ATOM 975 N N . PHE A 1 119 ? 17.090 14.945 10.708 1.00 73.44 119 PHE A N 1
ATOM 976 C CA . PHE A 1 119 ? 17.499 15.913 9.690 1.00 73.44 119 PHE A CA 1
ATOM 977 C C . PHE A 1 119 ? 16.703 17.224 9.779 1.00 73.44 119 PHE A C 1
ATOM 979 O O . PHE A 1 119 ? 17.292 18.302 9.771 1.00 73.44 119 PHE A O 1
ATOM 986 N N . ILE A 1 120 ? 15.378 17.148 9.949 1.00 75.31 120 ILE A N 1
ATOM 987 C CA . ILE A 1 120 ? 14.521 18.329 10.144 1.00 75.31 120 ILE A CA 1
ATOM 988 C C . ILE A 1 120 ? 14.879 19.071 11.437 1.00 75.31 120 ILE A C 1
ATOM 990 O O . ILE A 1 120 ? 14.965 20.297 11.428 1.00 75.31 120 ILE A O 1
ATOM 994 N N . ASN A 1 121 ? 15.102 18.357 12.543 1.00 68.62 121 ASN A N 1
ATOM 995 C CA . ASN A 1 121 ? 15.473 18.990 13.810 1.00 68.62 121 ASN A CA 1
ATOM 996 C C . ASN A 1 121 ? 16.836 19.686 13.726 1.00 68.62 121 ASN A C 1
ATOM 998 O O . ASN A 1 121 ? 16.967 20.806 14.208 1.00 68.62 121 ASN A O 1
ATOM 1002 N N . VAL A 1 122 ? 17.824 19.070 13.074 1.00 72.44 122 VAL A N 1
ATOM 1003 C CA . VAL A 1 122 ? 19.148 19.672 12.856 1.00 72.44 122 VAL A CA 1
ATOM 1004 C C . VAL A 1 122 ? 19.053 20.911 11.965 1.00 72.44 122 VAL A C 1
ATOM 1006 O O . VAL A 1 122 ? 19.706 21.911 12.247 1.00 72.44 122 VAL A O 1
ATOM 1009 N N . PHE A 1 123 ? 18.212 20.886 10.929 1.00 67.31 123 PHE A N 1
ATOM 1010 C CA . PHE A 1 123 ? 18.015 22.038 10.048 1.00 67.31 123 PHE A CA 1
ATOM 1011 C C . PHE A 1 123 ? 17.252 23.188 10.724 1.00 67.31 123 PHE A C 1
ATOM 1013 O O . PHE A 1 123 ? 17.452 24.340 10.373 1.00 67.31 123 PHE A O 1
ATOM 1020 N N . LYS A 1 124 ? 16.399 22.898 11.714 1.00 59.06 124 LYS A N 1
ATOM 1021 C CA . LYS A 1 124 ? 15.654 23.913 12.479 1.00 59.06 124 LYS A CA 1
ATOM 1022 C C . LYS A 1 124 ? 16.506 24.636 13.537 1.00 59.06 124 LYS A C 1
ATOM 1024 O O . LYS A 1 124 ? 16.090 25.672 14.043 1.00 59.06 124 LYS A O 1
ATOM 1029 N N . LEU A 1 125 ? 17.659 24.073 13.895 1.00 56.00 125 LEU A N 1
ATOM 1030 C CA . LEU A 1 125 ? 18.589 24.590 14.909 1.00 56.00 125 LEU A CA 1
ATOM 1031 C C . LEU A 1 125 ? 19.723 25.450 14.322 1.00 56.00 125 LEU A C 1
ATOM 1033 O O . LEU A 1 125 ? 20.586 25.898 15.076 1.00 56.00 125 LEU A O 1
ATOM 1037 N N . ARG A 1 126 ? 19.736 25.667 13.005 1.00 48.22 126 ARG A N 1
ATOM 1038 C CA . ARG A 1 126 ? 20.744 26.442 12.276 1.00 48.22 126 ARG A CA 1
ATOM 1039 C C . ARG A 1 126 ? 20.098 27.634 11.587 1.00 48.22 126 ARG A C 1
ATOM 1041 O O . ARG A 1 126 ? 20.786 28.670 11.502 1.00 48.22 126 ARG A O 1
#

Secondary structure (DSSP, 8-state):
---EEEEE-TTT--EEEEETT-EEEEE-TTT--EEEEE-HHHHHHHHHHHT---HHHHHHHHHHHHHHHHHHHHHHHHS---TTS-TTHHHHHHHHHHHHHHHHHHHTHHHHHHHHHHHHHHHHT-

Sequence (126 aa):
MSEKILIQCPQCQSKIRIPKGKYITFTCQKCNNKLEYDDRSLYKKIDDSKGKKNISSLIIYLLTLILAFPITIILYQFLPVFDGFYKYEKIVLFVILTSILGFIFKKFNNLILVSFVIFINVFKLR

Radius of gyration: 28.07 Å; chains: 1; bounding box: 67×41×64 Å